Protein AF-A0A0B5QIK9-F1 (afdb_monomer_lite)

Radius of gyration: 14.59 Å; chains: 1; bounding box: 39×17×30 Å

Structure (mmCIF, N/CA/C/O backbone):
data_AF-A0A0B5QIK9-F1
#
_entry.id   AF-A0A0B5QIK9-F1
#
loop_
_atom_site.group_PDB
_atom_site.id
_atom_site.type_symbol
_atom_site.label_atom_id
_atom_site.label_alt_id
_atom_site.label_comp_id
_atom_site.label_asym_id
_atom_site.label_entity_id
_atom_site.label_seq_id
_atom_site.pdbx_PDB_ins_code
_atom_site.Cartn_x
_atom_site.Cartn_y
_atom_site.Cartn_z
_atom_site.occupancy
_atom_site.B_iso_or_equiv
_atom_site.auth_seq_id
_atom_site.auth_comp_id
_atom_site.auth_asym_id
_atom_site.auth_atom_id
_atom_site.pdbx_PDB_model_num
ATOM 1 N N . MET A 1 1 ? 23.508 -4.834 -12.834 1.00 39.06 1 MET A N 1
ATOM 2 C CA . MET A 1 1 ? 22.046 -4.733 -13.022 1.00 39.06 1 MET A CA 1
ATOM 3 C C . MET A 1 1 ? 21.479 -4.131 -11.746 1.00 39.06 1 MET A C 1
ATOM 5 O O . MET A 1 1 ? 21.447 -4.835 -10.751 1.00 39.06 1 MET A O 1
ATOM 9 N N . ASN A 1 2 ? 21.151 -2.838 -11.727 1.00 47.44 2 ASN A N 1
ATOM 10 C CA . ASN A 1 2 ? 20.568 -2.190 -10.549 1.00 47.44 2 ASN A CA 1
ATOM 11 C C . ASN A 1 2 ? 19.159 -1.719 -10.917 1.00 47.44 2 ASN A C 1
ATOM 13 O O . ASN A 1 2 ? 18.985 -0.623 -11.443 1.00 47.44 2 ASN A O 1
ATOM 17 N N . THR A 1 3 ? 18.176 -2.601 -10.750 1.00 52.53 3 THR A N 1
ATOM 18 C CA . THR A 1 3 ? 16.767 -2.253 -10.949 1.00 52.53 3 THR A CA 1
ATOM 19 C C . THR A 1 3 ? 16.291 -1.540 -9.694 1.00 52.53 3 THR A C 1
ATOM 21 O O . THR A 1 3 ? 16.315 -2.123 -8.613 1.00 52.53 3 THR A O 1
ATOM 24 N N . LEU A 1 4 ? 15.881 -0.281 -9.828 1.00 64.62 4 LEU A N 1
ATOM 25 C CA . LEU A 1 4 ? 15.238 0.443 -8.740 1.00 64.62 4 LEU A CA 1
ATOM 26 C C . LEU A 1 4 ? 13.796 -0.059 -8.631 1.00 64.62 4 LEU A C 1
ATOM 28 O O . LEU A 1 4 ? 12.954 0.270 -9.462 1.00 64.62 4 LEU A O 1
ATOM 32 N N . ASN A 1 5 ? 13.531 -0.911 -7.642 1.00 74.75 5 ASN A N 1
ATOM 33 C CA . ASN A 1 5 ? 12.183 -1.371 -7.328 1.00 74.75 5 ASN A CA 1
ATOM 34 C C . ASN A 1 5 ? 11.596 -0.480 -6.229 1.00 74.75 5 ASN A C 1
ATOM 36 O O . ASN A 1 5 ? 12.054 -0.534 -5.089 1.00 74.75 5 ASN A O 1
ATOM 40 N N . PHE A 1 6 ? 10.603 0.340 -6.572 1.00 78.25 6 PHE A N 1
ATOM 41 C CA . PHE A 1 6 ? 9.939 1.238 -5.619 1.00 78.25 6 PHE A CA 1
ATOM 42 C C . PHE A 1 6 ? 8.595 0.699 -5.118 1.00 78.25 6 PHE A C 1
ATOM 44 O O . PHE A 1 6 ? 7.929 1.363 -4.334 1.00 78.25 6 PHE A O 1
ATOM 51 N N . ASP A 1 7 ? 8.204 -0.504 -5.540 1.00 82.56 7 ASP A N 1
ATOM 52 C CA . ASP A 1 7 ? 6.913 -1.116 -5.215 1.00 82.56 7 ASP A CA 1
ATOM 53 C C . ASP A 1 7 ? 6.635 -1.196 -3.707 1.00 82.56 7 ASP A C 1
ATOM 55 O O . ASP A 1 7 ? 5.496 -0.995 -3.285 1.00 82.56 7 ASP A O 1
ATOM 59 N N . ASP A 1 8 ? 7.675 -1.439 -2.905 1.00 87.56 8 ASP A N 1
ATOM 60 C CA . ASP A 1 8 ? 7.595 -1.590 -1.448 1.00 87.56 8 ASP A CA 1
ATOM 61 C C . ASP A 1 8 ? 7.843 -0.277 -0.683 1.00 87.56 8 ASP A C 1
ATOM 63 O O . ASP A 1 8 ? 7.936 -0.279 0.541 1.00 87.56 8 ASP A O 1
ATOM 67 N N . GLN A 1 9 ? 7.973 0.858 -1.379 1.00 87.75 9 GLN A N 1
ATOM 68 C CA . GLN A 1 9 ? 8.101 2.155 -0.714 1.00 87.75 9 GLN A CA 1
ATOM 69 C C . GLN A 1 9 ? 6.778 2.553 -0.070 1.00 87.75 9 GLN A C 1
ATOM 71 O O . GLN A 1 9 ? 5.743 2.600 -0.737 1.00 87.75 9 GLN A O 1
ATOM 76 N N . GLU A 1 10 ? 6.837 2.867 1.218 1.00 90.88 10 GLU A N 1
ATOM 77 C CA . GLU A 1 10 ? 5.697 3.301 2.010 1.00 90.88 10 GLU A CA 1
ATOM 78 C C . GLU A 1 10 ? 5.457 4.807 1.853 1.00 90.88 10 GLU A C 1
ATOM 80 O O . GLU A 1 10 ? 6.369 5.629 1.945 1.00 90.88 10 GLU A O 1
ATOM 85 N N . LEU A 1 11 ? 4.198 5.169 1.637 1.00 89.38 11 LEU A N 1
ATOM 86 C CA . LEU A 1 11 ? 3.693 6.530 1.583 1.00 89.38 11 LEU A CA 1
ATOM 87 C C . LEU A 1 11 ? 2.622 6.684 2.656 1.00 89.38 11 LEU A C 1
ATOM 89 O O . LEU A 1 11 ? 1.779 5.805 2.831 1.00 89.38 11 LEU A O 1
ATOM 93 N N . THR A 1 12 ? 2.636 7.815 3.355 1.00 91.44 12 THR A N 1
ATOM 94 C CA . THR A 1 12 ? 1.642 8.134 4.383 1.00 91.44 12 THR A CA 1
ATOM 95 C C . THR A 1 12 ? 0.786 9.301 3.919 1.00 91.44 12 THR A C 1
ATOM 97 O O . THR A 1 12 ? 1.311 10.350 3.550 1.00 91.44 12 THR A O 1
ATOM 100 N N . ILE A 1 13 ? -0.532 9.122 3.965 1.00 91.00 13 ILE A N 1
ATOM 101 C CA . ILE A 1 13 ? -1.522 10.175 3.708 1.00 91.00 13 ILE A CA 1
ATOM 102 C C . ILE A 1 13 ? -2.470 10.311 4.893 1.00 91.00 13 ILE A C 1
ATOM 104 O O . ILE A 1 13 ? -2.576 9.413 5.726 1.00 91.00 13 ILE A O 1
ATOM 108 N N . GLU A 1 14 ? -3.222 11.401 4.937 1.00 93.69 14 GLU A N 1
ATOM 109 C CA . GLU A 1 14 ? -4.327 11.555 5.878 1.00 93.69 14 GLU A CA 1
ATOM 110 C C . GLU A 1 14 ? -5.607 10.932 5.305 1.00 93.69 14 GLU A C 1
ATOM 112 O O . GLU A 1 14 ? -5.986 11.177 4.158 1.00 93.69 14 GLU A O 1
ATOM 117 N N . CYS A 1 15 ? -6.295 10.113 6.104 1.00 93.06 15 CYS A N 1
ATOM 118 C CA . CYS A 1 15 ? -7.596 9.571 5.727 1.00 93.06 15 CYS A CA 1
ATOM 119 C C . CYS A 1 15 ? -8.629 10.707 5.584 1.00 93.06 15 CYS A C 1
ATOM 121 O O . CYS A 1 15 ? -8.792 11.480 6.529 1.00 93.06 15 CYS A O 1
ATOM 123 N N . PRO A 1 16 ? -9.391 10.788 4.479 1.00 90.75 16 PRO A N 1
ATOM 124 C CA . PRO A 1 16 ? -10.373 11.857 4.282 1.00 90.75 16 PRO A CA 1
ATOM 125 C C . PRO A 1 16 ? -11.547 11.810 5.276 1.00 90.75 16 PRO A C 1
ATOM 127 O O . PRO A 1 16 ? -12.125 12.851 5.575 1.00 90.75 16 PRO A O 1
ATOM 130 N N . ASP A 1 17 ? -11.882 10.634 5.818 1.00 93.44 17 ASP A N 1
ATOM 131 C CA . ASP A 1 17 ? -12.996 10.466 6.759 1.00 93.44 17 ASP A CA 1
ATOM 132 C C . ASP A 1 17 ? -12.610 10.782 8.209 1.00 93.44 17 ASP A C 1
ATOM 134 O O . ASP A 1 17 ? -13.293 11.538 8.897 1.00 93.44 17 ASP A O 1
ATOM 138 N N . CYS A 1 18 ? -11.515 10.189 8.697 1.00 94.50 18 CYS A N 1
ATOM 139 C CA . CYS A 1 18 ? -11.128 10.263 10.112 1.00 94.50 18 CYS A CA 1
ATOM 140 C C . CYS A 1 18 ? -9.867 11.086 10.383 1.00 94.50 18 CYS A C 1
ATOM 142 O O . CYS A 1 18 ? -9.470 11.210 11.540 1.00 94.50 18 CYS A O 1
ATOM 144 N N . LYS A 1 19 ? -9.213 11.610 9.337 1.00 94.31 19 LYS A N 1
ATOM 145 C CA . LYS A 1 19 ? -7.955 12.380 9.399 1.00 94.31 19 LYS A CA 1
ATOM 146 C C . LYS A 1 19 ? -6.775 11.651 10.044 1.00 94.31 19 LYS A C 1
ATOM 148 O O . LYS A 1 19 ? -5.737 12.246 10.294 1.00 94.31 19 LYS A O 1
ATOM 153 N N . SER A 1 20 ? -6.912 10.356 10.318 1.00 94.44 20 SER A N 1
ATOM 154 C CA . SER A 1 20 ? -5.808 9.560 10.842 1.00 94.44 20 SER A CA 1
ATOM 155 C C . SER A 1 20 ? -4.811 9.239 9.725 1.00 94.44 20 SER A C 1
ATOM 157 O O . SER A 1 20 ? -5.23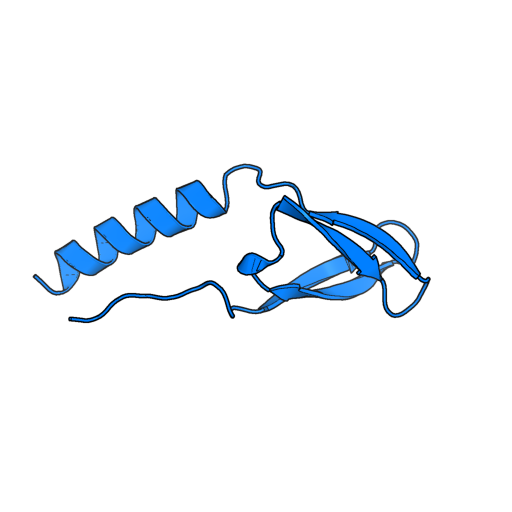8 9.056 8.578 1.00 94.44 20 SER A O 1
ATOM 159 N N . PRO A 1 21 ? -3.509 9.129 10.034 1.00 93.69 21 PRO A N 1
ATOM 160 C CA . PRO A 1 21 ? -2.507 8.742 9.054 1.00 93.69 21 PRO A CA 1
ATOM 161 C C . PRO A 1 21 ? -2.754 7.309 8.573 1.00 93.69 21 PRO A C 1
ATOM 163 O O . PRO A 1 21 ? -3.078 6.411 9.355 1.00 93.69 21 PRO A O 1
ATOM 166 N N . VAL A 1 22 ? -2.610 7.104 7.268 1.00 93.31 22 VAL A N 1
ATOM 167 C CA . VAL A 1 22 ? -2.738 5.815 6.593 1.00 93.31 22 VAL A CA 1
ATOM 168 C C . VAL A 1 22 ? -1.504 5.608 5.742 1.00 93.31 22 VAL A C 1
ATOM 170 O O . VAL A 1 22 ? -1.239 6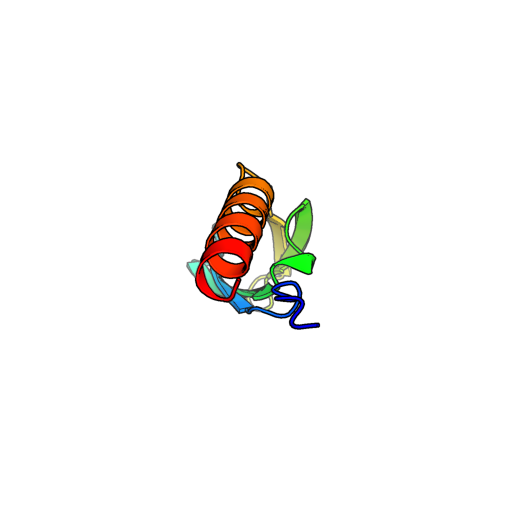.386 4.826 1.00 93.31 22 VAL A O 1
ATOM 173 N N . THR A 1 23 ? -0.772 4.549 6.055 1.00 92.94 23 THR A N 1
ATOM 174 C CA . THR A 1 23 ? 0.423 4.141 5.323 1.00 92.94 23 THR A CA 1
ATOM 175 C C . THR A 1 23 ? 0.062 3.057 4.312 1.00 92.94 23 THR A C 1
ATOM 177 O O . THR A 1 23 ? -0.695 2.137 4.625 1.00 92.94 23 THR A O 1
ATOM 180 N N . PHE A 1 24 ? 0.575 3.180 3.093 1.00 91.25 24 PHE A N 1
ATOM 181 C CA . PHE A 1 24 ? 0.395 2.216 2.009 1.00 91.25 24 PHE A CA 1
ATOM 182 C C . PHE A 1 24 ? 1.635 2.180 1.122 1.00 91.25 24 PHE A C 1
ATOM 184 O O . PHE A 1 24 ? 2.398 3.140 1.080 1.00 91.25 24 PHE A O 1
ATOM 191 N N . THR A 1 25 ? 1.836 1.095 0.381 1.00 91.81 25 THR A N 1
ATOM 192 C CA . THR A 1 25 ? 2.963 0.973 -0.544 1.00 91.81 25 THR A CA 1
ATOM 193 C C . THR A 1 25 ? 2.619 1.472 -1.943 1.00 91.81 25 THR A C 1
ATOM 195 O O . THR A 1 25 ? 1.461 1.446 -2.368 1.00 91.81 25 THR A O 1
ATOM 198 N N . ILE A 1 26 ? 3.625 1.892 -2.711 1.00 89.25 26 ILE A N 1
ATOM 199 C CA . ILE A 1 26 ? 3.444 2.336 -4.105 1.00 89.25 26 ILE A CA 1
ATOM 200 C C . ILE A 1 26 ? 2.749 1.267 -4.958 1.00 89.25 26 ILE A C 1
ATOM 202 O O . ILE A 1 26 ? 1.918 1.593 -5.808 1.00 89.25 26 ILE A O 1
ATOM 206 N N . LYS A 1 27 ? 3.001 -0.018 -4.697 1.00 89.62 27 LYS A N 1
ATOM 207 C CA . LYS A 1 27 ? 2.313 -1.123 -5.376 1.00 89.62 27 LYS A CA 1
ATOM 208 C C . LYS A 1 27 ? 0.795 -1.130 -5.156 1.00 89.62 27 LYS A C 1
ATOM 210 O O . LYS A 1 27 ? 0.057 -1.617 -6.011 1.00 89.62 27 LYS A O 1
ATOM 215 N N . GLN A 1 28 ? 0.319 -0.583 -4.038 1.00 90.31 28 GLN A N 1
ATOM 216 C CA . GLN A 1 28 ? -1.110 -0.450 -3.740 1.00 90.31 28 GLN A CA 1
ATOM 217 C C . GLN A 1 28 ? -1.762 0.723 -4.491 1.00 90.31 28 GLN A C 1
ATOM 219 O O . GLN A 1 28 ? -2.990 0.799 -4.552 1.00 90.31 28 GLN A O 1
ATOM 224 N N . VAL A 1 29 ? -0.983 1.619 -5.109 1.00 89.94 29 VAL A N 1
ATOM 225 C CA . VAL A 1 29 ? -1.514 2.738 -5.898 1.00 89.94 29 VAL A CA 1
ATOM 226 C C . VAL A 1 29 ? -2.219 2.225 -7.155 1.00 89.94 29 VAL A C 1
ATOM 228 O O . VAL A 1 29 ? -1.689 1.419 -7.929 1.00 89.94 2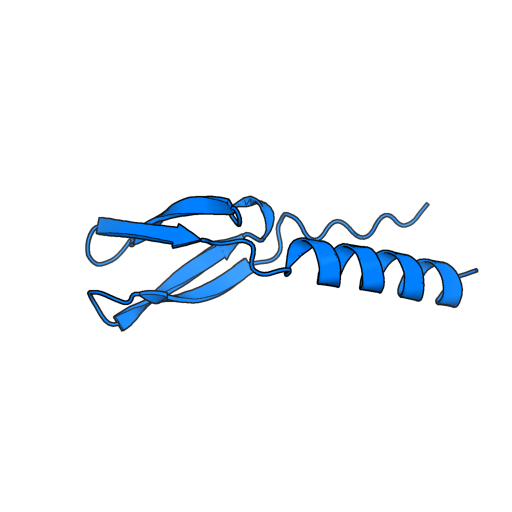9 VAL A O 1
ATOM 231 N N . GLY A 1 30 ? -3.443 2.706 -7.360 1.00 89.38 30 GLY A N 1
ATOM 232 C CA . GLY A 1 30 ? -4.409 2.177 -8.322 1.00 89.38 30 GLY A CA 1
ATOM 233 C C . GLY A 1 30 ? -5.412 1.191 -7.710 1.00 89.38 30 GLY A C 1
ATOM 234 O O . GLY A 1 30 ? -6.306 0.743 -8.421 1.00 89.38 30 GLY A O 1
ATOM 235 N N . SER A 1 31 ? -5.282 0.855 -6.421 1.00 90.50 31 SER A N 1
ATOM 236 C CA . SER A 1 31 ? -6.199 -0.033 -5.691 1.00 90.50 31 SER A CA 1
ATOM 237 C C . SER A 1 31 ? -6.928 0.697 -4.559 1.00 90.50 31 SER A C 1
ATOM 239 O O . SER A 1 31 ? -6.565 1.804 -4.154 1.00 90.50 31 SER A O 1
ATOM 241 N N . SER A 1 32 ? -7.967 0.059 -4.021 1.00 92.50 32 SER A N 1
ATOM 242 C CA . SER A 1 32 ? -8.652 0.516 -2.811 1.00 92.50 32 SER A CA 1
ATOM 243 C C . SER A 1 32 ? -8.065 -0.159 -1.571 1.00 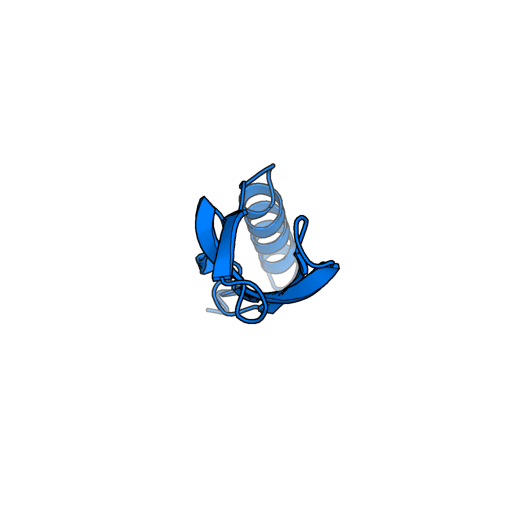92.50 32 SER A C 1
ATOM 245 O O . SER A 1 32 ? -7.838 -1.368 -1.568 1.00 92.50 32 SER A O 1
ATOM 247 N N . ILE A 1 33 ? -7.843 0.618 -0.513 1.00 92.19 33 ILE A N 1
ATOM 248 C CA . ILE A 1 33 ? -7.342 0.156 0.785 1.00 92.19 33 ILE A CA 1
ATOM 249 C C . ILE A 1 33 ? -8.339 0.503 1.892 1.00 92.19 33 ILE A C 1
ATOM 251 O O . ILE A 1 33 ? -9.103 1.460 1.774 1.00 92.19 33 ILE A O 1
ATOM 255 N N . ASN A 1 34 ? -8.315 -0.239 2.995 1.00 93.69 34 ASN A N 1
ATOM 256 C CA . ASN A 1 34 ? -9.091 0.102 4.185 1.00 93.69 34 ASN A CA 1
ATOM 257 C C . ASN A 1 34 ? -8.244 0.919 5.161 1.00 93.69 34 ASN A C 1
ATOM 259 O O . ASN A 1 34 ? -7.127 0.533 5.499 1.00 93.69 34 ASN A O 1
ATOM 263 N N . CYS A 1 35 ? -8.797 2.021 5.665 1.00 93.38 35 CYS A N 1
ATOM 264 C CA . CYS A 1 35 ? -8.186 2.771 6.753 1.00 93.38 35 CYS A CA 1
ATOM 265 C C . CYS A 1 35 ? -8.139 1.902 8.029 1.00 93.38 35 CYS A C 1
ATOM 267 O O . CYS A 1 35 ? -9.189 1.425 8.460 1.00 93.38 35 CYS A O 1
ATOM 269 N N . PRO A 1 36 ? -6.984 1.730 8.695 1.00 91.44 36 PRO A N 1
ATOM 270 C CA . PRO A 1 36 ? -6.890 0.917 9.911 1.00 91.44 36 PRO A CA 1
ATOM 271 C C . PRO A 1 36 ? -7.641 1.522 11.109 1.00 91.44 36 PRO A C 1
ATOM 273 O O . PRO A 1 36 ? -8.016 0.794 12.023 1.00 91.44 36 PRO A O 1
ATOM 276 N N . ASN A 1 37 ? -7.891 2.836 11.094 1.00 93.62 37 ASN A N 1
ATOM 277 C CA . ASN A 1 37 ? -8.526 3.549 12.203 1.00 93.62 37 ASN A CA 1
ATOM 278 C C . ASN A 1 37 ? -10.058 3.529 12.108 1.00 93.62 37 ASN A C 1
ATOM 280 O O . ASN A 1 37 ? -10.734 3.106 13.042 1.00 93.62 37 ASN A O 1
ATOM 284 N N . CYS A 1 38 ? -10.620 3.955 10.973 1.00 94.31 38 CYS A N 1
ATOM 285 C CA . CYS A 1 38 ? -12.074 4.065 10.795 1.00 94.31 38 CYS A CA 1
ATOM 286 C C . CYS A 1 38 ? -12.684 3.003 9.873 1.00 94.31 38 CYS A C 1
ATOM 288 O O . CYS A 1 38 ? -13.900 2.965 9.717 1.00 94.31 38 CYS A O 1
ATOM 290 N N . LYS A 1 39 ? -11.860 2.147 9.253 1.00 94.31 39 LYS A N 1
ATOM 291 C CA . LYS A 1 39 ? -12.259 1.123 8.267 1.00 94.31 39 LYS A CA 1
ATOM 292 C C . LYS A 1 39 ? -12.843 1.666 6.958 1.00 94.31 39 LYS A C 1
ATOM 294 O O . LYS A 1 39 ? -13.211 0.860 6.102 1.00 94.31 39 LYS A O 1
ATOM 299 N N . SER A 1 40 ? -12.857 2.988 6.758 1.00 94.44 40 SER A N 1
ATOM 300 C CA . SER A 1 40 ? -13.268 3.610 5.492 1.00 94.44 40 SER A CA 1
ATOM 301 C C . SER A 1 40 ? -12.425 3.113 4.322 1.00 94.44 40 SER A C 1
ATOM 303 O O . SER A 1 40 ? -11.225 2.869 4.463 1.00 94.44 40 SER A O 1
ATOM 305 N N . ILE A 1 41 ? -13.067 2.969 3.164 1.00 94.06 41 ILE A N 1
ATOM 306 C CA . ILE A 1 41 ? -12.421 2.536 1.926 1.00 94.06 41 ILE A CA 1
ATOM 307 C C . ILE A 1 41 ? -11.824 3.766 1.242 1.00 94.06 41 ILE A C 1
ATOM 309 O O . ILE A 1 41 ? -12.547 4.656 0.802 1.00 94.06 41 ILE A O 1
ATOM 313 N N . ILE A 1 42 ? -10.501 3.800 1.131 1.00 92.19 42 ILE A N 1
ATOM 314 C CA . ILE A 1 42 ? -9.746 4.861 0.468 1.00 92.19 42 ILE A CA 1
ATOM 315 C C . ILE A 1 42 ? -9.309 4.335 -0.895 1.00 92.19 42 ILE A C 1
ATOM 317 O O . ILE A 1 42 ? -8.675 3.287 -0.988 1.00 92.19 42 ILE A O 1
ATOM 321 N N . THR A 1 43 ? -9.639 5.056 -1.964 1.00 92.06 43 THR A N 1
ATOM 322 C CA . THR A 1 43 ? -9.209 4.688 -3.320 1.00 92.06 43 THR A CA 1
ATOM 323 C C . THR A 1 43 ? -7.955 5.463 -3.687 1.00 92.06 43 THR A C 1
ATOM 325 O O . THR A 1 43 ? -8.003 6.685 -3.827 1.00 92.06 43 THR A O 1
ATOM 328 N N . LEU A 1 44 ? -6.839 4.754 -3.855 1.00 90.75 44 LEU A N 1
ATOM 329 C CA . LEU A 1 44 ? -5.570 5.342 -4.263 1.00 90.75 44 LEU A CA 1
ATOM 330 C C . LEU A 1 44 ? -5.571 5.500 -5.781 1.00 90.75 44 LEU A C 1
ATOM 332 O O . LEU A 1 44 ? -5.423 4.521 -6.512 1.00 90.75 44 LEU A O 1
ATOM 336 N N . LYS A 1 45 ? -5.761 6.723 -6.271 1.00 87.81 45 LYS A N 1
ATOM 337 C CA . LYS A 1 45 ? -5.706 7.004 -7.708 1.00 87.81 45 LYS A CA 1
ATOM 338 C C . LYS A 1 45 ? -4.261 7.171 -8.152 1.00 87.81 45 LYS A C 1
ATOM 340 O O . LYS A 1 45 ? -3.475 7.844 -7.493 1.00 87.81 45 LYS A O 1
ATOM 345 N N . ASP A 1 46 ? -3.931 6.581 -9.292 1.00 86.12 46 ASP A N 1
ATOM 346 C CA . ASP A 1 46 ? -2.680 6.889 -9.971 1.00 86.12 46 ASP A CA 1
ATOM 347 C C . ASP A 1 46 ? -2.875 8.156 -10.816 1.00 86.12 46 ASP A C 1
ATOM 349 O O . ASP A 1 46 ? -3.292 8.090 -11.967 1.00 86.12 46 ASP A O 1
ATOM 353 N N . GLU A 1 47 ? -2.616 9.329 -10.234 1.00 83.81 47 GLU A N 1
ATOM 354 C CA . GLU A 1 47 ? -2.642 10.616 -10.955 1.00 83.81 47 GLU A CA 1
ATOM 355 C C . GLU A 1 47 ? -1.275 10.943 -11.585 1.00 83.81 47 GLU A C 1
ATOM 357 O O . GLU A 1 47 ? -0.844 12.091 -11.634 1.00 83.81 47 GLU A O 1
ATOM 362 N N . GLY A 1 48 ? -0.562 9.916 -12.060 1.00 81.94 48 GLY A N 1
ATOM 363 C CA . GLY A 1 48 ? 0.762 10.056 -12.669 1.00 81.94 48 GLY A CA 1
ATOM 364 C C . GLY A 1 48 ? 1.938 9.736 -11.746 1.00 81.94 48 GLY A C 1
ATOM 365 O O . GLY A 1 48 ? 3.082 9.958 -12.142 1.00 81.94 48 GLY A O 1
ATOM 366 N N . LEU A 1 49 ? 1.696 9.164 -10.561 1.00 83.06 49 LEU A N 1
ATOM 367 C CA . LEU A 1 49 ? 2.764 8.698 -9.672 1.00 83.06 49 LEU A CA 1
ATOM 368 C C . LEU A 1 49 ? 3.641 7.643 -10.365 1.00 83.06 49 LEU A C 1
ATOM 370 O O . LEU A 1 49 ? 4.864 7.787 -10.398 1.00 83.06 49 LEU A O 1
ATOM 374 N N . LYS A 1 50 ? 3.031 6.624 -10.986 1.00 80.12 50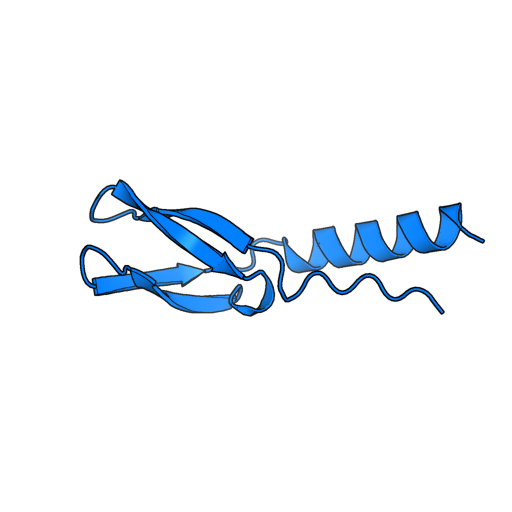 LYS A N 1
ATOM 375 C CA . LYS A 1 50 ? 3.764 5.600 -11.754 1.00 80.12 50 LYS A CA 1
ATOM 376 C C . LYS A 1 50 ? 4.553 6.192 -12.917 1.00 80.12 50 LYS A C 1
ATOM 378 O O . LYS A 1 50 ? 5.700 5.806 -13.137 1.00 80.12 50 LYS A O 1
ATOM 383 N N . ASN A 1 51 ? 3.979 7.171 -13.616 1.00 83.88 51 ASN A N 1
ATOM 384 C CA . ASN A 1 51 ? 4.682 7.880 -14.684 1.00 83.88 51 ASN A CA 1
ATOM 385 C C . ASN A 1 51 ? 5.909 8.618 -14.130 1.00 83.88 51 ASN A C 1
ATOM 387 O O . ASN A 1 51 ? 6.990 8.527 -14.706 1.00 83.88 51 ASN A O 1
ATOM 391 N N . GLY A 1 52 ? 5.778 9.309 -12.995 1.00 84.19 52 GLY A N 1
ATOM 392 C CA . GLY A 1 52 ? 6.897 9.970 -12.320 1.00 84.19 52 GLY A CA 1
ATOM 393 C C . GLY A 1 52 ? 8.025 8.998 -11.961 1.00 84.19 52 GLY A C 1
ATOM 394 O O . GLY A 1 52 ? 9.183 9.255 -12.284 1.00 84.19 52 GLY A O 1
ATOM 395 N N . LEU A 1 53 ? 7.688 7.842 -11.383 1.00 83.38 53 LEU A N 1
ATOM 396 C CA . LEU A 1 53 ? 8.659 6.802 -11.020 1.00 83.38 53 LEU A CA 1
ATOM 397 C C . LEU A 1 53 ? 9.387 6.227 -12.241 1.00 83.38 53 LEU A C 1
ATOM 399 O O . LEU A 1 53 ? 10.606 6.065 -12.207 1.00 83.38 53 LEU A O 1
ATOM 403 N N . ALA A 1 54 ? 8.670 5.981 -13.340 1.00 82.69 54 ALA A N 1
ATOM 404 C CA . ALA A 1 54 ? 9.265 5.501 -14.588 1.00 82.69 54 ALA A CA 1
ATOM 405 C C . ALA A 1 54 ? 10.240 6.523 -15.209 1.00 82.69 54 ALA A C 1
ATOM 407 O O . ALA A 1 54 ? 11.303 6.156 -15.722 1.00 82.69 54 ALA A O 1
ATOM 408 N N . ASN A 1 55 ? 9.906 7.816 -15.132 1.00 85.25 55 ASN A N 1
ATOM 409 C CA . ASN A 1 55 ? 10.795 8.888 -15.583 1.00 85.25 55 ASN A CA 1
ATOM 410 C C . ASN A 1 55 ? 12.080 8.937 -14.743 1.00 85.25 55 ASN A C 1
ATOM 412 O O . ASN A 1 55 ? 13.177 9.019 -15.298 1.00 85.25 55 ASN A O 1
ATOM 416 N N . ILE A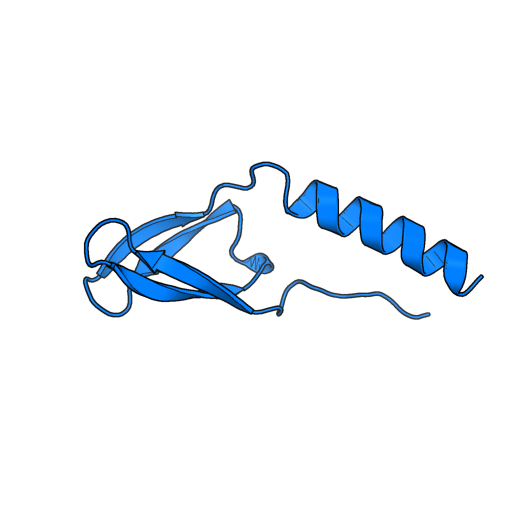 1 56 ? 11.958 8.836 -13.417 1.00 85.31 56 ILE A N 1
ATOM 417 C CA . ILE A 1 56 ? 13.107 8.848 -12.502 1.00 85.31 56 ILE A CA 1
ATOM 418 C C . ILE A 1 56 ? 13.999 7.619 -12.721 1.00 85.31 56 ILE A C 1
ATOM 420 O O . ILE A 1 56 ? 15.217 7.771 -12.797 1.00 85.31 56 ILE A O 1
ATOM 424 N N . ASP A 1 57 ? 13.428 6.423 -12.892 1.00 83.31 57 ASP A N 1
ATOM 425 C CA . ASP A 1 57 ? 14.192 5.206 -13.207 1.00 83.31 57 ASP A CA 1
ATOM 426 C C . ASP A 1 57 ? 15.068 5.392 -14.460 1.00 83.31 57 ASP A C 1
ATOM 428 O O . ASP A 1 57 ? 16.254 5.052 -14.459 1.00 83.31 57 ASP A O 1
ATOM 432 N N . THR A 1 58 ? 14.524 6.030 -15.500 1.00 82.75 58 THR A N 1
ATOM 433 C CA . THR A 1 58 ? 15.271 6.353 -16.725 1.00 82.75 58 THR A CA 1
ATOM 434 C C . THR A 1 58 ? 16.413 7.338 -16.457 1.00 82.75 58 THR A C 1
ATOM 436 O O . THR A 1 58 ? 17.527 7.139 -16.945 1.00 82.75 58 THR A O 1
ATOM 439 N N . MET A 1 59 ? 16.165 8.388 -15.666 1.00 84.19 59 MET A N 1
ATOM 440 C CA . MET A 1 59 ? 17.189 9.377 -15.306 1.00 84.19 59 MET A CA 1
ATOM 441 C C . MET A 1 59 ? 18.334 8.736 -14.522 1.00 84.19 59 MET A C 1
ATOM 443 O O . MET A 1 59 ? 19.497 8.923 -14.873 1.00 84.19 59 MET A O 1
ATOM 447 N N . VAL A 1 60 ? 18.023 7.932 -13.505 1.00 84.12 60 VAL A N 1
ATOM 448 C CA . VAL A 1 60 ? 19.042 7.294 -12.667 1.00 84.12 60 VAL A CA 1
ATOM 449 C C . VAL A 1 60 ? 19.872 6.287 -13.467 1.00 84.12 60 VAL A C 1
ATOM 451 O O . VAL A 1 60 ? 21.096 6.271 -13.346 1.00 84.12 60 VAL A O 1
ATOM 454 N N . LYS A 1 61 ? 19.249 5.509 -14.360 1.00 82.19 61 LYS A N 1
ATOM 455 C CA . LYS A 1 61 ? 19.971 4.610 -15.278 1.00 82.19 61 LYS A CA 1
ATOM 456 C C . LYS A 1 61 ? 20.980 5.335 -16.166 1.00 82.19 61 LYS A C 1
ATOM 458 O O . LYS A 1 61 ? 21.998 4.745 -16.510 1.00 82.19 61 LYS A O 1
ATOM 463 N N . ASN A 1 62 ? 20.712 6.586 -16.537 1.00 82.75 62 ASN A N 1
ATOM 464 C CA . ASN A 1 62 ? 21.637 7.395 -17.329 1.00 82.75 62 ASN A CA 1
ATOM 465 C C . ASN A 1 62 ? 22.773 8.008 -16.491 1.00 82.75 62 ASN A C 1
ATOM 467 O O . ASN A 1 62 ? 23.824 8.292 -17.052 1.00 82.75 62 ASN A O 1
ATOM 471 N N . LEU A 1 63 ? 22.587 8.195 -15.179 1.00 82.69 63 LEU A N 1
ATOM 472 C CA . LEU A 1 63 ? 23.629 8.703 -14.272 1.00 82.69 63 LEU A CA 1
ATOM 473 C C . LEU A 1 63 ? 24.678 7.645 -13.909 1.00 82.69 63 LEU A C 1
ATOM 475 O O . LEU A 1 63 ? 25.831 7.984 -13.672 1.00 82.69 63 LEU A O 1
ATOM 479 N N . PHE A 1 64 ? 24.280 6.374 -13.859 1.00 77.12 64 PHE A N 1
ATOM 480 C CA . PHE A 1 64 ? 25.166 5.240 -13.568 1.00 77.12 64 PHE A CA 1
ATOM 481 C C . PHE A 1 64 ? 25.601 4.484 -14.834 1.00 77.12 64 PHE A C 1
ATOM 483 O O . PHE A 1 64 ? 25.903 3.290 -14.766 1.00 77.12 64 PHE A O 1
ATOM 490 N N . LYS A 1 65 ? 25.563 5.162 -15.984 1.00 64.56 65 LYS A N 1
ATOM 491 C CA . LYS A 1 65 ? 25.920 4.614 -17.292 1.00 64.56 65 LYS A CA 1
ATOM 492 C C . LYS A 1 65 ? 27.373 4.892 -17.644 1.00 64.56 65 LYS A C 1
ATOM 494 O O . LYS A 1 65 ? 27.854 5.994 -17.305 1.00 64.56 65 LYS A O 1
#

Secondary structure (DSSP, 8-state):
------TT-EEEEE-TTT--EEEEEGGGTTSEEE-TTT--EEE---SSHHHHHHHHHHHHHHHT-

Organism: Clostridium beijerinckii (NCBI:txid1520)

Foldseek 3Di:
DDQDDQQAPKDWDQDPPPRDIDIDGPVCAQHWDARPPPRDIDHRHPPCPVVVVVVVRVVVVVVVD

Sequence (65 aa):
MNTLNFDDQELTIECPDCKSPVTFTIKQVGSSINCPNCKSIITLKDEGLKNGLANIDTMVKNLFK

pLDDT: mean 85.75, std 10.82, range [39.06, 94.5]